Protein AF-A0A822EEN9-F1 (afdb_monomer)

Radius of gyration: 11.44 Å; Cα contacts (8 Å, |Δi|>4): 52; chains: 1; bounding box: 28×25×30 Å

InterPro domains:
  IPR000594 THIF-type NAD/FAD binding fold [PF00899] (1-47)
  IPR035985 Ubiquitin-activating enzyme-like [SSF69572] (1-49)
  IPR045886 ThiF/MoeB/HesA family [PTHR10953] (1-45)

Nearest PDB structures (foldseek):
  1yov-assembly1_B  TM=9.969E-01  e=1.590E-02  Homo sapiens
  1zfn-assembly1_A  TM=9.432E-01  e=2.586E-02  Escherichia coli
  1zud-assembly3_1  TM=9.752E-01  e=4.204E-02  Escherichia coli K-12
  1zkm-assembly2_D  TM=9.657E-01  e=3.659E-02  Escherichia coli
  1zud-assembly2_3  TM=9.774E-01  e=5.178E-02  Escherichia coli K-12

Secondary structure (DSSP, 8-state):
--B--GGGGGT-TT--GGGTTSBHHHHHHHHHHHH-TT-------S----

Sequence (50 aa):
MDSIEKSNLNRQFLFRSWDIGKMKSTVAAEAVKAMNSRMNIRAYVDGVLP

pLDDT: mean 91.99, std 8.8, range [61.19, 97.12]

Mean predicted aligned error: 3.92 Å

Structure (mmCIF, N/CA/C/O backbone):
data_AF-A0A822EEN9-F1
#
_entry.id   AF-A0A822EEN9-F1
#
loop_
_atom_site.group_PDB
_atom_site.id
_atom_site.type_symbol
_atom_site.label_atom_id
_atom_site.label_alt_id
_atom_site.label_comp_id
_atom_site.label_asym_id
_atom_site.label_entity_id
_atom_site.label_seq_id
_atom_site.pdbx_PDB_ins_code
_atom_site.Cartn_x
_atom_site.Cartn_y
_atom_site.Cartn_z
_atom_site.occupancy
_atom_site.B_iso_or_equiv
_atom_site.auth_seq_id
_atom_site.auth_comp_id
_atom_site.auth_asym_id
_atom_site.auth_atom_id
_atom_site.pdbx_PDB_model_num
ATOM 1 N N . MET A 1 1 ? 6.088 -10.821 10.320 1.00 75.69 1 MET A N 1
ATOM 2 C CA . MET A 1 1 ? 5.663 -10.206 9.050 1.00 75.69 1 MET A CA 1
ATOM 3 C C . MET A 1 1 ? 4.927 -8.906 9.354 1.00 75.69 1 MET A C 1
ATOM 5 O O . MET A 1 1 ? 4.226 -8.885 10.354 1.00 75.69 1 MET A O 1
ATOM 9 N N . ASP A 1 2 ? 5.117 -7.841 8.570 1.00 89.19 2 ASP A N 1
ATOM 10 C CA . ASP A 1 2 ? 4.689 -6.479 8.933 1.00 89.19 2 ASP A CA 1
ATOM 11 C C . ASP A 1 2 ? 3.383 -6.048 8.224 1.00 89.19 2 ASP A C 1
ATOM 13 O O . ASP A 1 2 ? 3.334 -5.923 6.993 1.00 89.19 2 ASP A O 1
ATOM 17 N N . SER A 1 3 ? 2.312 -5.859 9.000 1.00 94.31 3 SER A N 1
ATOM 18 C CA . SER A 1 3 ? 0.984 -5.426 8.538 1.00 94.31 3 SER A CA 1
ATOM 19 C C . SER A 1 3 ? 0.782 -3.924 8.726 1.00 94.31 3 SER A C 1
ATOM 21 O O . SER A 1 3 ? 1.390 -3.307 9.594 1.00 94.31 3 SER A O 1
ATOM 23 N N . ILE A 1 4 ? -0.091 -3.315 7.928 1.00 96.31 4 ILE A N 1
ATOM 24 C CA . ILE A 1 4 ? -0.390 -1.882 8.017 1.00 96.31 4 ILE A CA 1
ATOM 25 C C . ILE A 1 4 ? -1.187 -1.585 9.286 1.00 96.31 4 ILE A C 1
ATOM 27 O O . ILE A 1 4 ? -2.257 -2.147 9.514 1.00 96.31 4 ILE A O 1
ATOM 31 N N . GLU A 1 5 ? -0.709 -0.622 10.063 1.00 97.06 5 GLU A N 1
ATOM 32 C CA . GLU A 1 5 ? -1.373 -0.102 11.252 1.00 97.06 5 GLU A CA 1
ATOM 33 C C . GLU A 1 5 ? -1.784 1.361 11.071 1.00 97.06 5 GLU A C 1
ATOM 35 O O . GLU A 1 5 ? -1.226 2.105 10.261 1.00 97.06 5 GLU A O 1
ATOM 40 N N . LYS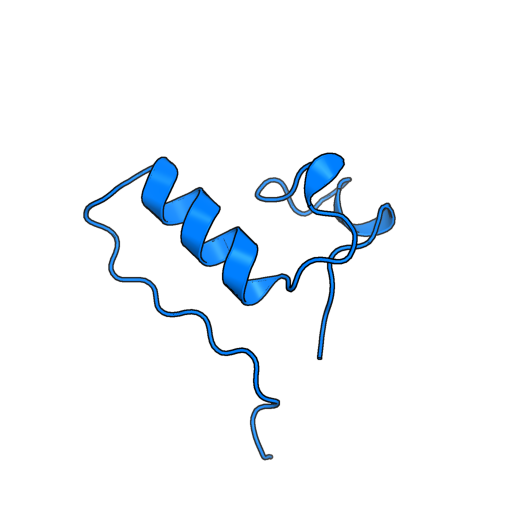 A 1 6 ? -2.715 1.829 11.910 1.00 95.81 6 LYS A N 1
ATOM 41 C CA . LYS A 1 6 ? -3.126 3.242 11.941 1.00 95.81 6 LYS A CA 1
ATOM 42 C C . LYS A 1 6 ? -1.940 4.191 12.168 1.00 95.81 6 LYS A C 1
ATOM 44 O O . LYS A 1 6 ? -1.911 5.280 11.598 1.00 95.81 6 LYS A O 1
ATOM 49 N N . SER A 1 7 ? -0.957 3.765 12.965 1.00 96.44 7 SER A N 1
ATOM 50 C CA . SER A 1 7 ? 0.278 4.504 13.261 1.00 96.44 7 SER A CA 1
ATOM 51 C C . SER A 1 7 ? 1.133 4.756 12.016 1.00 96.44 7 SER A C 1
ATOM 53 O O . SER A 1 7 ? 1.864 5.741 11.973 1.00 96.44 7 SER A O 1
ATOM 55 N N . ASN A 1 8 ? 1.031 3.902 10.993 1.00 96.25 8 ASN A N 1
ATOM 56 C CA . ASN A 1 8 ? 1.817 4.005 9.769 1.00 96.25 8 ASN A CA 1
ATOM 57 C C . ASN A 1 8 ? 1.285 5.077 8.810 1.00 96.25 8 ASN A C 1
ATOM 59 O O . ASN A 1 8 ? 2.060 5.652 8.045 1.00 96.25 8 ASN A O 1
ATOM 63 N N . LEU A 1 9 ? -0.012 5.391 8.874 1.00 95.56 9 LEU A N 1
ATOM 64 C CA . LEU A 1 9 ? -0.679 6.285 7.920 1.00 95.56 9 LEU A CA 1
ATOM 65 C C . LEU A 1 9 ? -0.183 7.736 7.981 1.00 95.56 9 LEU A C 1
ATOM 67 O O . LEU A 1 9 ? -0.369 8.486 7.029 1.00 95.56 9 LEU A O 1
ATOM 71 N N . ASN A 1 10 ? 0.464 8.141 9.077 1.00 96.06 10 ASN A N 1
ATOM 72 C CA . ASN A 1 10 ? 0.992 9.497 9.231 1.00 96.06 10 ASN A CA 1
ATOM 73 C C . ASN A 1 10 ? 2.291 9.755 8.445 1.00 96.06 10 ASN A C 1
ATOM 75 O O . ASN A 1 10 ? 2.662 10.911 8.262 1.00 96.06 10 ASN A O 1
ATOM 79 N N . ARG A 1 11 ? 3.009 8.701 8.033 1.00 95.88 11 ARG A N 1
ATOM 80 C CA . ARG A 1 11 ? 4.351 8.797 7.428 1.00 95.88 11 ARG A CA 1
ATOM 81 C C . ARG A 1 11 ? 4.529 7.920 6.188 1.00 95.88 11 ARG A C 1
ATOM 83 O O . ARG A 1 11 ? 5.380 8.214 5.358 1.00 95.88 11 ARG A O 1
ATOM 90 N N . GLN A 1 12 ? 3.740 6.858 6.038 1.00 96.75 12 GLN A N 1
ATOM 91 C CA . GLN A 1 12 ? 3.830 5.915 4.921 1.00 96.75 12 GLN A CA 1
ATOM 92 C C . GLN A 1 12 ? 2.711 6.213 3.916 1.00 96.75 12 GLN A C 1
ATOM 94 O O . GLN A 1 12 ? 1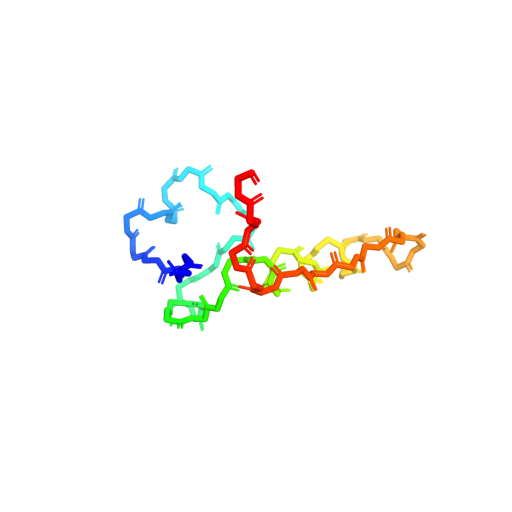.640 5.613 3.938 1.00 96.75 12 GLN A O 1
ATOM 99 N N . PHE A 1 13 ? 2.972 7.180 3.033 1.00 96.12 13 PHE A N 1
ATOM 100 C CA . PHE A 1 13 ? 1.983 7.785 2.129 1.00 96.12 13 PHE A CA 1
ATOM 101 C C . PHE A 1 13 ? 1.373 6.834 1.086 1.00 96.12 13 PHE A C 1
ATOM 103 O O . PHE A 1 13 ? 0.395 7.199 0.433 1.00 96.12 13 PHE A O 1
ATOM 110 N N . LEU A 1 14 ? 1.936 5.638 0.896 1.00 96.06 14 LEU A N 1
ATOM 111 C CA . LEU A 1 14 ? 1.373 4.619 0.004 1.00 96.06 14 LEU A CA 1
ATOM 112 C C . LEU A 1 14 ? 0.151 3.916 0.609 1.00 96.06 14 LEU A C 1
ATOM 114 O O . LEU A 1 14 ? -0.600 3.286 -0.126 1.00 96.06 14 LEU A O 1
ATOM 118 N N . PHE A 1 15 ? -0.072 4.040 1.920 1.00 97.06 15 PHE A N 1
ATOM 119 C CA . PHE A 1 15 ? -1.137 3.333 2.627 1.00 97.06 15 PHE A CA 1
ATOM 120 C C . PHE A 1 15 ? -2.348 4.224 2.892 1.00 97.06 15 PHE A C 1
ATOM 122 O O . PHE A 1 15 ? -2.255 5.455 2.959 1.00 97.06 15 PHE A O 1
ATOM 129 N N . ARG A 1 16 ? -3.518 3.599 3.013 1.00 97.12 16 ARG A N 1
ATOM 130 C CA . ARG A 1 16 ? -4.794 4.264 3.295 1.00 97.12 16 ARG A CA 1
ATOM 131 C C . ARG A 1 16 ? -5.479 3.610 4.488 1.00 97.12 16 ARG A C 1
ATOM 133 O O . ARG A 1 16 ? -5.122 2.512 4.906 1.00 97.12 16 ARG A O 1
ATOM 140 N N . SER A 1 17 ? -6.486 4.281 5.043 1.00 97.06 17 SER A N 1
ATOM 141 C CA . SER A 1 17 ? -7.242 3.764 6.192 1.00 97.06 17 SER A CA 1
ATOM 142 C C . SER A 1 17 ? -7.909 2.413 5.915 1.00 97.06 17 SER A C 1
ATOM 144 O O . SER A 1 17 ? -7.993 1.589 6.818 1.00 97.06 17 SER A O 1
ATOM 146 N N . TRP A 1 18 ? -8.317 2.154 4.670 1.00 96.44 18 TRP A N 1
ATOM 147 C CA . TRP A 1 18 ? -8.890 0.875 4.235 1.00 96.44 18 TRP A CA 1
ATOM 148 C C . TRP A 1 18 ? -7.855 -0.240 4.008 1.00 96.44 18 TRP A C 1
ATOM 150 O O . TRP A 1 18 ? -8.231 -1.377 3.727 1.00 96.44 18 TRP A O 1
ATOM 160 N N . ASP A 1 19 ? -6.559 0.063 4.113 1.00 96.81 19 ASP A N 1
ATOM 161 C CA . ASP A 1 19 ? -5.486 -0.927 3.988 1.00 96.81 19 ASP A CA 1
ATOM 162 C C . ASP A 1 19 ? -4.993 -1.452 5.340 1.00 96.81 19 ASP A C 1
ATOM 164 O O . ASP A 1 19 ? -4.159 -2.354 5.373 1.00 96.81 19 ASP A O 1
ATOM 168 N N . ILE A 1 20 ? -5.511 -0.925 6.456 1.00 96.56 20 ILE A N 1
ATOM 169 C CA . ILE A 1 20 ? -5.166 -1.392 7.805 1.00 96.56 20 ILE A CA 1
ATOM 170 C C . ILE A 1 20 ? -5.426 -2.902 7.917 1.00 96.56 20 ILE A C 1
ATOM 172 O O . ILE A 1 20 ? -6.484 -3.398 7.537 1.00 96.56 20 ILE A O 1
ATOM 176 N N . GLY A 1 21 ? -4.442 -3.631 8.444 1.00 94.88 21 GLY A N 1
ATOM 177 C CA . GLY A 1 21 ? -4.457 -5.089 8.583 1.00 94.88 21 GLY A CA 1
ATOM 178 C C . GLY A 1 21 ? -3.929 -5.858 7.368 1.00 94.88 21 GLY A C 1
ATOM 179 O O . GLY A 1 21 ? -3.618 -7.039 7.498 1.00 94.88 21 GLY A O 1
ATOM 180 N N . LYS A 1 22 ? -3.759 -5.219 6.202 1.00 95.69 22 LYS A N 1
ATOM 181 C CA . LYS A 1 22 ? -3.130 -5.850 5.029 1.00 95.69 22 LYS A CA 1
ATOM 182 C C . LYS A 1 22 ? -1.603 -5.833 5.140 1.00 95.69 22 LYS A C 1
ATOM 184 O O . LYS A 1 22 ? -1.026 -5.027 5.871 1.00 95.69 22 LYS A O 1
ATOM 189 N N . MET A 1 23 ? -0.929 -6.689 4.372 1.00 95.62 23 MET A N 1
ATOM 190 C CA . MET A 1 23 ? 0.537 -6.728 4.346 1.00 95.62 23 MET A CA 1
ATOM 191 C C . MET A 1 23 ? 1.123 -5.503 3.640 1.00 95.62 23 MET A C 1
ATOM 193 O O . MET A 1 23 ? 0.735 -5.186 2.513 1.00 95.62 23 MET A O 1
ATOM 197 N N . LYS A 1 24 ? 2.112 -4.854 4.270 1.00 94.75 24 LYS A N 1
ATOM 198 C CA . LYS A 1 24 ? 2.741 -3.632 3.737 1.00 94.75 24 LYS A CA 1
ATOM 199 C C . LYS A 1 24 ? 3.352 -3.836 2.356 1.00 94.75 24 LYS A C 1
ATOM 201 O O . LYS A 1 24 ? 3.155 -2.999 1.479 1.00 94.75 24 LYS A O 1
ATOM 206 N N . SER A 1 25 ? 4.076 -4.938 2.154 1.00 94.81 25 SER A N 1
ATOM 207 C CA . SER A 1 25 ? 4.760 -5.218 0.886 1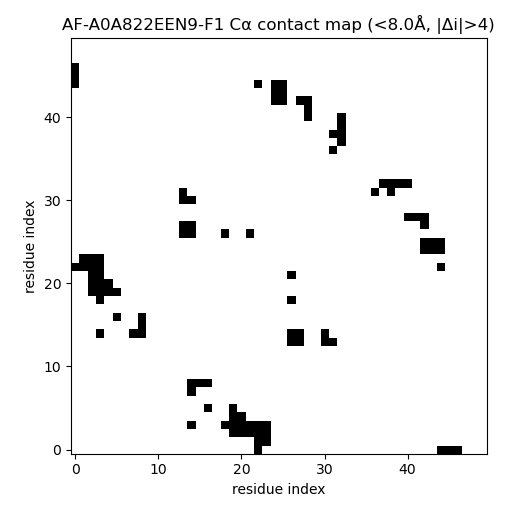.00 94.81 25 SER A CA 1
ATOM 208 C C . SER A 1 25 ? 3.779 -5.393 -0.274 1.00 94.81 25 SER A C 1
ATOM 210 O O . SER A 1 25 ? 3.999 -4.828 -1.345 1.00 94.81 25 SER A O 1
ATOM 212 N N . THR A 1 26 ? 2.672 -6.107 -0.053 1.00 94.88 26 THR A N 1
ATOM 213 C CA . THR A 1 26 ? 1.617 -6.307 -1.055 1.00 94.88 26 THR A CA 1
ATOM 214 C C . THR A 1 26 ? 0.958 -4.987 -1.444 1.00 94.88 26 THR A C 1
ATOM 216 O O . THR A 1 26 ? 0.963 -4.625 -2.619 1.00 94.88 26 THR A O 1
ATOM 219 N N . VAL A 1 27 ? 0.470 -4.221 -0.461 1.00 96.50 27 VAL A N 1
ATOM 220 C CA . VAL A 1 27 ? -0.228 -2.951 -0.722 1.00 96.50 27 VAL A CA 1
ATOM 221 C C . VAL A 1 27 ? 0.706 -1.918 -1.354 1.00 96.50 27 VAL A C 1
ATOM 223 O O . VAL A 1 27 ? 0.300 -1.192 -2.257 1.00 96.50 27 VAL A O 1
ATOM 226 N N . ALA A 1 28 ? 1.976 -1.864 -0.941 1.00 95.75 28 ALA A N 1
ATOM 227 C CA . ALA A 1 28 ? 2.948 -0.960 -1.550 1.00 95.75 28 ALA A CA 1
ATOM 228 C C . ALA A 1 28 ? 3.178 -1.287 -3.034 1.00 95.75 28 ALA A C 1
ATOM 230 O O . ALA A 1 28 ? 3.217 -0.378 -3.863 1.00 95.75 28 ALA A O 1
ATOM 231 N N . ALA A 1 29 ? 3.290 -2.572 -3.387 1.00 95.69 29 ALA A N 1
ATOM 232 C CA . ALA A 1 29 ? 3.457 -2.988 -4.776 1.00 95.69 29 ALA A CA 1
ATOM 233 C C . ALA A 1 29 ? 2.239 -2.625 -5.640 1.00 95.69 29 ALA A C 1
ATOM 235 O O . ALA A 1 29 ? 2.405 -2.143 -6.761 1.00 95.69 29 ALA A O 1
ATOM 236 N N . GLU A 1 30 ? 1.027 -2.814 -5.116 1.00 95.62 30 GLU A N 1
ATOM 237 C CA . GLU A 1 30 ? -0.219 -2.428 -5.787 1.00 95.62 30 GLU A CA 1
ATOM 238 C C . GLU A 1 30 ? -0.315 -0.912 -5.977 1.00 95.62 30 GLU A C 1
ATOM 240 O O . GLU A 1 30 ? -0.561 -0.447 -7.091 1.00 95.62 30 GLU A O 1
ATOM 245 N N . ALA A 1 31 ? -0.048 -0.136 -4.922 1.00 96.38 31 ALA A N 1
ATOM 246 C CA . ALA A 1 31 ? -0.091 1.322 -4.967 1.00 96.38 31 ALA A CA 1
ATOM 247 C C . ALA A 1 31 ? 0.880 1.886 -6.014 1.00 96.38 31 ALA A C 1
ATOM 249 O O . ALA A 1 31 ? 0.506 2.752 -6.804 1.00 96.38 31 ALA A O 1
ATOM 250 N N . VAL A 1 32 ? 2.111 1.367 -6.079 1.00 96.38 32 VAL A N 1
ATOM 251 C CA . VAL A 1 32 ? 3.095 1.843 -7.060 1.00 96.38 32 VAL A CA 1
ATOM 252 C C . VAL A 1 32 ? 2.742 1.400 -8.482 1.00 96.38 32 VAL A C 1
ATOM 254 O O . VAL A 1 32 ? 2.900 2.191 -9.411 1.00 96.38 32 VAL A O 1
ATOM 257 N N . LYS A 1 33 ? 2.201 0.190 -8.680 1.00 96.25 33 LYS A N 1
ATOM 258 C CA . LYS A 1 33 ? 1.703 -0.238 -10.001 1.00 96.25 33 LYS A CA 1
ATOM 259 C C . LYS A 1 33 ? 0.516 0.595 -10.480 1.00 96.25 33 LYS A C 1
ATOM 261 O O . LYS A 1 33 ? 0.419 0.861 -11.675 1.00 96.25 33 LYS A O 1
ATOM 266 N N . ALA A 1 34 ? -0.355 1.031 -9.571 1.00 95.00 34 ALA A N 1
ATOM 267 C CA . ALA A 1 34 ? -1.446 1.944 -9.897 1.00 95.00 34 ALA A CA 1
ATOM 268 C C . ALA A 1 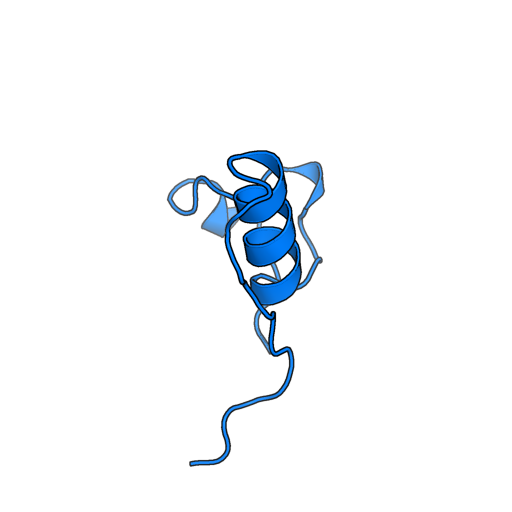34 ? -0.930 3.333 -10.316 1.00 95.00 34 ALA A C 1
ATOM 270 O O . ALA A 1 34 ? -1.502 3.950 -11.209 1.00 95.00 34 ALA A O 1
ATOM 271 N N . MET A 1 35 ? 0.168 3.811 -9.715 1.00 95.62 35 MET A N 1
ATOM 272 C CA . MET A 1 35 ? 0.818 5.070 -10.108 1.00 95.62 35 MET A CA 1
ATOM 273 C C . MET A 1 35 ? 1.566 4.955 -11.441 1.00 95.62 35 MET A C 1
ATOM 275 O O . MET A 1 35 ? 1.547 5.882 -12.247 1.00 95.62 35 MET A O 1
ATOM 279 N N . ASN A 1 36 ? 2.242 3.831 -11.681 1.00 96.56 36 ASN A N 1
ATOM 280 C CA . ASN A 1 36 ? 2.946 3.560 -12.926 1.00 96.56 36 ASN A CA 1
ATOM 281 C C . ASN A 1 36 ? 2.939 2.059 -13.234 1.00 96.56 36 ASN A C 1
ATOM 283 O O . ASN A 1 36 ? 3.706 1.279 -12.666 1.00 96.56 36 ASN A O 1
ATOM 287 N N . SER A 1 37 ? 2.124 1.670 -14.214 1.00 93.69 37 SER A N 1
ATOM 288 C CA . SER A 1 37 ? 1.940 0.274 -14.621 1.00 93.69 37 SER A CA 1
ATOM 289 C C . SER A 1 37 ? 3.183 -0.369 -15.241 1.00 93.69 37 SER A C 1
ATOM 291 O O . SER A 1 37 ? 3.263 -1.593 -15.316 1.00 93.69 37 SER A O 1
ATOM 293 N N . ARG A 1 38 ? 4.173 0.428 -15.663 1.00 96.31 38 ARG A N 1
ATOM 294 C CA . ARG A 1 38 ? 5.447 -0.069 -16.206 1.00 96.31 38 ARG A CA 1
ATOM 295 C C . ARG A 1 38 ? 6.450 -0.448 -15.117 1.00 96.31 38 ARG A C 1
ATOM 297 O O . ARG A 1 38 ? 7.493 -1.016 -15.429 1.00 96.31 38 ARG A O 1
ATOM 304 N N . MET A 1 39 ? 6.165 -0.135 -13.852 1.00 94.12 39 MET A N 1
ATOM 305 C CA . MET A 1 39 ? 7.041 -0.487 -12.737 1.00 94.12 39 MET A CA 1
ATOM 306 C C . MET A 1 39 ? 7.017 -1.996 -12.491 1.00 94.12 39 MET A C 1
ATOM 308 O O . MET A 1 39 ? 5.974 -2.586 -12.199 1.00 94.12 39 MET A O 1
ATOM 312 N N . ASN A 1 40 ? 8.192 -2.623 -12.557 1.00 94.12 40 ASN A N 1
ATOM 313 C CA . ASN A 1 40 ? 8.343 -4.038 -12.245 1.00 94.12 40 ASN A CA 1
ATOM 314 C C . ASN A 1 40 ? 8.614 -4.231 -10.747 1.00 94.12 40 ASN A C 1
ATOM 316 O O . ASN A 1 40 ? 9.753 -4.141 -10.294 1.00 94.12 40 ASN A O 1
ATOM 320 N N . ILE A 1 41 ? 7.550 -4.466 -9.979 1.00 92.88 41 ILE A N 1
ATOM 321 C CA . ILE A 1 41 ? 7.614 -4.654 -8.525 1.00 92.88 41 ILE A CA 1
ATOM 322 C C . ILE A 1 41 ? 7.026 -6.011 -8.161 1.00 92.88 41 ILE A C 1
ATOM 324 O O . ILE A 1 41 ? 5.931 -6.373 -8.610 1.00 92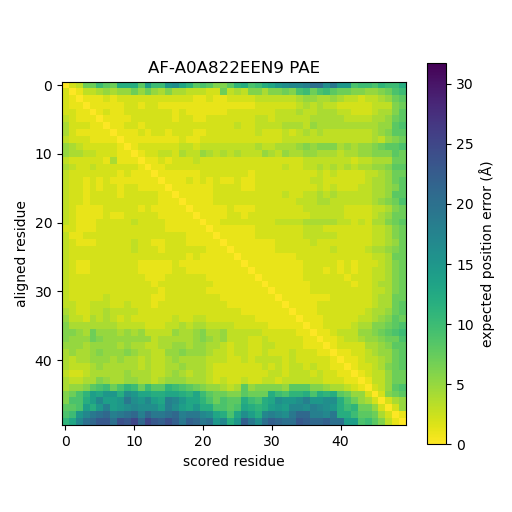.88 41 ILE A O 1
ATOM 328 N N . ARG A 1 42 ? 7.747 -6.730 -7.299 1.00 91.31 42 ARG A N 1
ATOM 329 C CA . ARG A 1 42 ? 7.328 -7.990 -6.691 1.00 91.31 42 ARG A CA 1
ATOM 330 C C . ARG A 1 42 ? 7.333 -7.842 -5.174 1.00 91.31 42 ARG A C 1
ATOM 332 O O . ARG A 1 42 ? 8.360 -7.518 -4.587 1.00 91.31 42 ARG A O 1
ATOM 339 N N . ALA A 1 43 ? 6.177 -8.068 -4.561 1.00 91.25 43 ALA A N 1
ATOM 340 C CA . ALA A 1 43 ? 6.044 -8.098 -3.114 1.00 91.25 43 ALA A CA 1
ATOM 341 C C . ALA A 1 43 ? 6.517 -9.454 -2.581 1.00 91.25 43 ALA A C 1
ATOM 343 O O . ALA A 1 43 ? 6.081 -10.496 -3.073 1.00 91.25 43 ALA A O 1
ATOM 344 N N . TYR A 1 44 ? 7.379 -9.423 -1.568 1.00 89.88 44 TYR A N 1
ATOM 345 C CA . TYR A 1 44 ? 7.724 -10.595 -0.775 1.00 89.88 44 TYR A CA 1
ATOM 346 C C . TYR A 1 44 ? 7.111 -10.445 0.605 1.00 89.88 44 TYR A C 1
ATOM 348 O O . TYR A 1 44 ? 7.119 -9.368 1.209 1.00 89.88 44 TYR A O 1
ATOM 356 N N . VAL A 1 45 ? 6.488 -11.528 1.032 1.00 80.25 45 VAL A N 1
ATOM 357 C CA . VAL A 1 45 ? 5.684 -11.597 2.245 1.00 80.25 45 VAL A CA 1
ATOM 358 C C . VAL A 1 45 ? 6.486 -12.323 3.337 1.00 80.25 45 VAL A C 1
ATOM 360 O O . 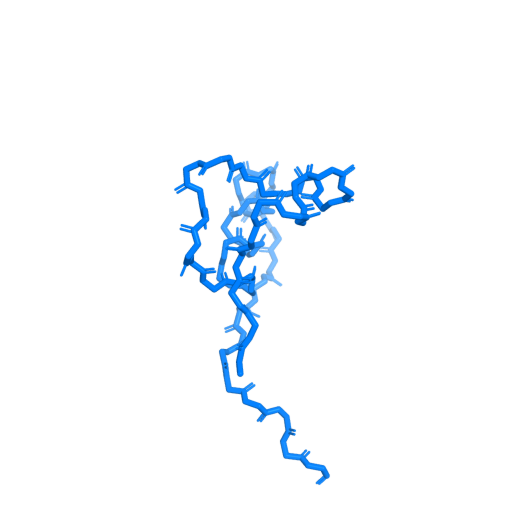VAL A 1 45 ? 6.363 -12.036 4.520 1.00 80.25 45 VAL A O 1
ATOM 363 N N . ASP A 1 46 ? 7.417 -13.183 2.945 1.00 81.62 46 ASP A N 1
ATOM 364 C CA . ASP A 1 46 ? 8.217 -13.960 3.879 1.00 81.62 46 ASP A CA 1
ATOM 365 C C . ASP A 1 46 ? 9.284 -13.122 4.595 1.00 81.62 46 ASP A C 1
ATOM 367 O O . ASP A 1 46 ? 9.745 -12.085 4.108 1.00 81.62 46 ASP A O 1
ATOM 371 N N . GLY A 1 47 ? 9.678 -13.585 5.783 1.00 69.19 47 GLY A N 1
ATOM 372 C CA . GLY A 1 47 ? 10.846 -13.043 6.467 1.00 69.19 47 GLY A CA 1
ATOM 373 C C . GLY A 1 47 ? 12.099 -13.339 5.652 1.00 69.19 47 GLY A C 1
ATOM 3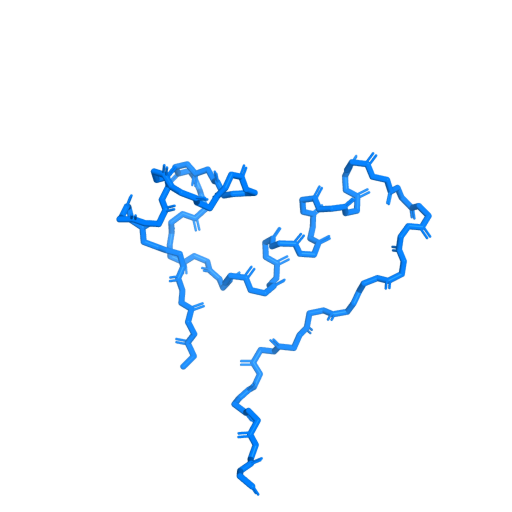74 O O . GLY A 1 47 ? 12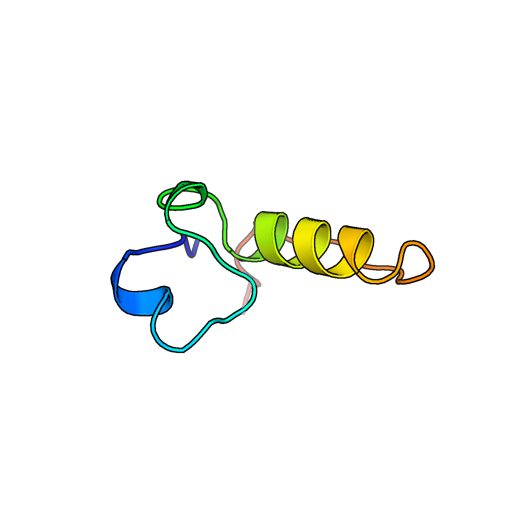.282 -14.460 5.181 1.00 69.19 47 GLY A O 1
ATOM 375 N N . VAL A 1 4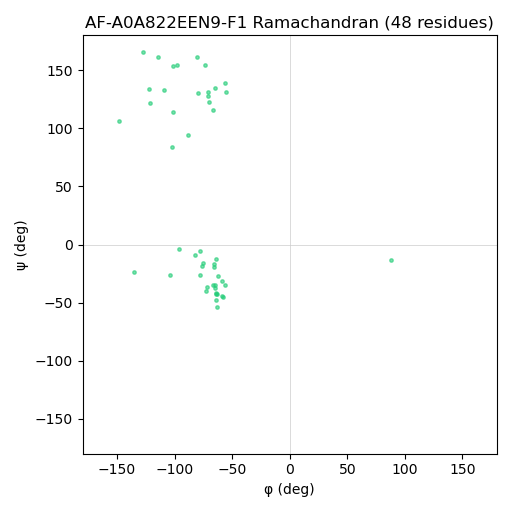8 ? 12.966 -12.342 5.489 1.00 72.81 48 VAL A N 1
ATOM 376 C CA . VAL A 1 48 ? 14.302 -12.587 4.943 1.00 72.81 48 VAL A CA 1
ATOM 377 C C . VAL A 1 48 ? 15.036 -13.423 5.990 1.00 72.81 48 VAL A C 1
ATOM 379 O O . VAL A 1 48 ? 15.189 -12.975 7.128 1.00 72.81 48 VAL A O 1
ATOM 382 N N . LEU A 1 49 ? 15.391 -14.662 5.645 1.00 61.75 49 LEU A N 1
ATOM 383 C CA . LEU A 1 49 ? 16.280 -15.467 6.483 1.00 61.75 49 LEU A CA 1
ATOM 384 C C . LEU A 1 49 ? 17.586 -14.675 6.698 1.00 61.75 49 LEU A C 1
ATOM 386 O O . LEU A 1 49 ? 18.023 -14.014 5.752 1.00 61.75 49 LEU A O 1
ATOM 390 N N . PRO A 1 50 ? 18.155 -14.684 7.917 1.00 61.19 50 PRO A N 1
ATOM 391 C CA . PRO A 1 50 ? 19.417 -14.004 8.196 1.00 61.19 50 PRO A CA 1
ATOM 392 C C . PRO A 1 50 ? 20.577 -14.553 7.358 1.00 61.19 50 PRO A C 1
ATOM 394 O O . PRO A 1 50 ? 20.541 -15.753 6.998 1.00 61.19 50 PRO A O 1
#

Solvent-accessible surface area (backbone atoms only — not comparable to full-atom values): 3226 Å² total; per-residue (Å²): 123,68,56,34,47,80,82,45,54,84,76,42,80,72,54,53,87,90,43,52,73,39,50,44,44,54,49,44,39,50,45,50,32,73,76,38,75,85,58,90,69,81,60,69,76,72,78,81,78,130

Organism: NCBI:txid392032

Foldseek 3Di:
DDADDPVCVVPVVLDDPVRGRPQPQVSNQVSVCVVPVPDDGDGDDDDDDD